Protein AF-A0AB36D1P0-F1 (afdb_monomer)

Secondary structure (DSSP, 8-state):
------------TTHHHHHHHHHHHHHHHHHHTT--HHHHHHHHTTT--S-HHHHHHHHIIIIIS----S-SSS--S---------

Organism: NCBI:txid75612

Solvent-accessible surface area (backbone atoms only — not comparable to full-atom values): 5782 Å² total; per-residue (Å²): 138,80,82,84,80,77,78,74,81,79,70,60,90,60,50,34,56,51,41,45,60,78,40,39,68,61,52,42,52,42,48,76,72,67,52,52,70,67,59,56,42,68,78,40,43,93,69,32,74,54,56,69,75,58,48,54,53,47,42,47,65,77,66,62,50,78,76,80,60,100,74,81,87,82,81,90,73,84,91,86,76,83,87,81,78,130

Radius of gyration: 21.34 Å; Cα contacts (8 Å, |Δi|>4): 32; chains: 1; bounding box: 55×31×74 Å

Structure (mmCIF, N/CA/C/O backbone):
data_AF-A0AB36D1P0-F1
#
_entry.id   AF-A0AB36D1P0-F1
#
loop_
_atom_site.group_PDB
_atom_site.id
_atom_site.type_symbol
_atom_site.label_atom_id
_atom_site.label_alt_id
_atom_site.label_comp_id
_atom_site.label_asym_id
_atom_site.label_entity_id
_atom_site.label_seq_id
_atom_site.pdbx_PDB_ins_code
_atom_site.Cartn_x
_atom_site.Cartn_y
_atom_site.Cartn_z
_atom_site.occupancy
_atom_site.B_iso_or_equiv
_atom_site.auth_seq_id
_atom_site.auth_comp_id
_atom_site.auth_asym_id
_atom_site.auth_atom_id
_atom_site.pdbx_PDB_model_num
ATOM 1 N N . MET A 1 1 ? 13.017 -24.593 -34.150 1.00 46.62 1 MET A N 1
ATOM 2 C CA . MET A 1 1 ? 12.347 -23.268 -34.138 1.00 46.62 1 MET A CA 1
ATOM 3 C C . MET A 1 1 ? 12.293 -22.853 -32.688 1.00 46.62 1 MET A C 1
ATOM 5 O O . MET A 1 1 ? 11.311 -23.085 -31.993 1.00 46.62 1 MET A O 1
ATOM 9 N N . ASP A 1 2 ? 13.442 -22.395 -32.219 1.00 41.09 2 ASP A N 1
ATOM 10 C CA . ASP A 1 2 ? 13.808 -22.367 -30.815 1.00 41.09 2 ASP A CA 1
ATOM 11 C C . ASP A 1 2 ? 13.382 -21.039 -30.186 1.00 41.09 2 ASP A C 1
ATOM 13 O O . ASP A 1 2 ? 13.527 -19.959 -30.757 1.00 41.09 2 ASP A O 1
ATOM 17 N N . THR A 1 3 ? 12.782 -21.159 -29.010 1.00 52.53 3 THR A N 1
ATOM 18 C CA . THR A 1 3 ? 12.144 -20.123 -28.198 1.00 52.53 3 THR A CA 1
ATOM 19 C C . THR A 1 3 ? 13.096 -18.987 -27.808 1.00 52.53 3 THR A C 1
ATOM 21 O O 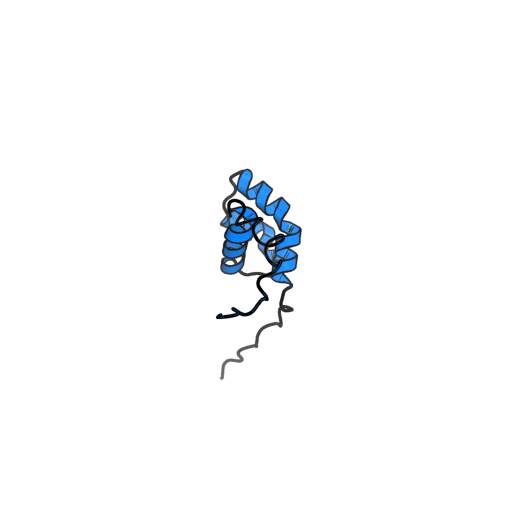. THR A 1 3 ? 13.965 -19.165 -26.953 1.00 52.53 3 THR A O 1
ATOM 24 N N . LEU A 1 4 ? 12.881 -17.784 -28.351 1.00 50.62 4 LEU A N 1
ATOM 25 C CA . LEU A 1 4 ? 13.528 -16.552 -27.885 1.00 50.62 4 LEU A CA 1
ATOM 26 C C . LEU A 1 4 ? 12.882 -16.062 -26.578 1.00 50.62 4 LEU A C 1
ATOM 28 O O . LEU A 1 4 ? 11.944 -15.269 -26.551 1.00 50.62 4 LEU A O 1
ATOM 32 N N . ASN A 1 5 ? 13.437 -16.567 -25.480 1.00 52.94 5 ASN A N 1
ATOM 33 C CA . ASN A 1 5 ? 13.337 -16.048 -24.122 1.00 52.94 5 ASN A CA 1
ATOM 34 C C . ASN A 1 5 ? 13.886 -14.605 -24.074 1.00 52.94 5 ASN A C 1
ATOM 36 O O . ASN A 1 5 ? 15.099 -14.405 -24.027 1.00 52.94 5 ASN A O 1
ATOM 40 N N . ASN A 1 6 ? 13.014 -13.594 -24.127 1.00 58.50 6 ASN A N 1
ATOM 41 C CA . ASN A 1 6 ? 13.428 -12.190 -24.038 1.00 58.50 6 ASN A CA 1
ATOM 42 C C . ASN A 1 6 ? 13.739 -11.831 -22.567 1.00 58.50 6 ASN A C 1
ATOM 44 O O . ASN A 1 6 ? 12.839 -11.894 -21.723 1.00 58.50 6 ASN A O 1
ATOM 48 N N . PRO A 1 7 ? 14.991 -11.483 -22.216 1.00 51.06 7 PRO A N 1
ATOM 49 C CA . PRO A 1 7 ? 15.382 -11.276 -20.834 1.00 51.06 7 PRO A CA 1
ATOM 50 C C . PRO A 1 7 ? 14.788 -9.972 -20.301 1.00 51.06 7 PRO A C 1
ATOM 52 O O . PRO A 1 7 ? 15.060 -8.896 -20.823 1.00 51.06 7 PRO A O 1
ATOM 55 N N . SER A 1 8 ? 14.023 -10.094 -19.213 1.00 51.69 8 SER A N 1
ATOM 56 C CA . SER A 1 8 ? 13.960 -9.137 -18.102 1.00 51.69 8 SER A CA 1
ATOM 57 C C . SER A 1 8 ? 14.225 -7.683 -18.507 1.00 51.69 8 SER A C 1
ATOM 59 O O . SER A 1 8 ? 15.350 -7.177 -18.423 1.00 51.69 8 SER A O 1
ATOM 61 N N . SER A 1 9 ? 13.162 -6.991 -18.924 1.00 51.97 9 SER A N 1
ATOM 62 C CA . SER A 1 9 ? 13.114 -5.532 -18.909 1.00 51.97 9 SER A CA 1
ATOM 63 C C . SER A 1 9 ? 13.627 -5.072 -17.548 1.00 51.97 9 SER A C 1
ATOM 65 O O . SER A 1 9 ? 12.997 -5.351 -16.527 1.00 51.97 9 SER A O 1
ATOM 67 N N . LYS A 1 10 ? 14.809 -4.449 -17.534 1.00 51.22 10 LYS A N 1
ATOM 68 C CA . LYS A 1 10 ? 15.539 -4.028 -16.337 1.00 51.22 10 LYS A CA 1
ATOM 69 C C . LYS A 1 10 ? 14.693 -3.029 -15.545 1.00 51.22 10 LYS A C 1
ATOM 71 O O . LYS A 1 10 ? 14.885 -1.821 -15.657 1.00 51.22 10 LYS A O 1
ATOM 76 N N . ALA A 1 11 ? 13.757 -3.523 -14.740 1.00 55.75 11 ALA A N 1
ATOM 77 C CA . ALA A 1 11 ? 13.096 -2.734 -13.721 1.00 55.75 11 ALA A CA 1
ATOM 78 C C . ALA A 1 11 ? 14.217 -2.192 -12.833 1.00 55.75 11 ALA A C 1
ATOM 80 O O . ALA A 1 11 ? 14.929 -2.961 -12.179 1.00 55.75 11 ALA A O 1
ATOM 81 N N . LYS A 1 12 ? 14.450 -0.875 -12.900 1.00 60.34 12 LYS A N 1
ATOM 82 C CA . LYS A 1 12 ? 15.482 -0.194 -12.114 1.00 60.34 12 LYS A CA 1
ATOM 83 C C . LYS A 1 12 ? 15.321 -0.647 -10.662 1.00 60.34 12 LYS A C 1
ATOM 85 O O . LYS A 1 12 ? 14.254 -0.459 -10.074 1.00 60.34 12 LYS A O 1
ATOM 90 N N . ARG A 1 13 ? 16.342 -1.320 -10.112 1.00 58.56 13 ARG A N 1
ATOM 91 C CA . ARG A 1 13 ? 16.295 -1.891 -8.755 1.00 58.56 13 ARG A CA 1
ATOM 92 C C . ARG A 1 13 ? 15.850 -0.791 -7.789 1.00 58.56 13 ARG A C 1
ATOM 94 O O . ARG A 1 13 ? 16.529 0.218 -7.660 1.00 58.56 13 ARG A O 1
ATOM 101 N N . GLY A 1 14 ? 14.700 -0.984 -7.144 1.00 71.12 14 GLY A N 1
ATOM 102 C CA . GLY A 1 14 ? 14.147 -0.041 -6.168 1.00 71.12 14 GLY A CA 1
ATOM 103 C C . GLY A 1 14 ? 12.977 0.824 -6.646 1.00 71.12 14 GLY A C 1
ATOM 104 O O . GLY A 1 14 ? 12.262 1.325 -5.782 1.00 71.12 14 GLY A O 1
ATOM 105 N N . GLN A 1 15 ? 12.700 0.932 -7.954 1.00 81.44 15 GLN A N 1
ATOM 106 C CA . GLN A 1 15 ? 11.598 1.769 -8.464 1.00 81.44 15 GLN A CA 1
ATOM 107 C C . GLN A 1 15 ? 10.248 1.356 -7.869 1.00 81.44 15 GLN A C 1
ATOM 109 O O . GLN A 1 15 ? 9.536 2.171 -7.298 1.00 81.44 15 GLN A O 1
ATOM 114 N N . GLY A 1 16 ? 9.967 0.054 -7.862 1.00 83.75 16 GLY A N 1
ATOM 115 C CA . GLY A 1 16 ? 8.723 -0.471 -7.314 1.00 83.75 16 GLY A CA 1
ATOM 116 C C . GLY A 1 16 ? 8.511 -0.210 -5.815 1.00 83.75 16 GLY A C 1
ATOM 117 O O . GLY A 1 16 ? 7.375 -0.143 -5.350 1.00 83.75 16 GLY A O 1
ATOM 118 N N . LYS A 1 17 ? 9.592 -0.029 -5.042 1.00 85.31 17 LYS A N 1
ATOM 119 C CA . LYS A 1 17 ? 9.496 0.379 -3.634 1.00 85.31 17 LYS A CA 1
ATOM 120 C C . LYS A 1 17 ? 9.177 1.867 -3.519 1.00 85.31 17 LYS A C 1
ATOM 122 O O . LYS A 1 17 ? 8.372 2.230 -2.672 1.00 85.31 17 LYS A O 1
ATOM 127 N N . VAL A 1 18 ? 9.794 2.707 -4.349 1.00 89.00 18 VAL A N 1
ATOM 128 C CA . VAL A 1 18 ? 9.518 4.151 -4.378 1.00 89.00 18 VAL A CA 1
ATOM 129 C C . VAL A 1 18 ? 8.065 4.394 -4.774 1.00 89.00 18 VAL A C 1
ATOM 131 O O . VAL A 1 18 ? 7.354 5.049 -4.020 1.00 89.00 18 VAL A O 1
ATOM 134 N N . ASP A 1 19 ? 7.597 3.767 -5.856 1.00 89.56 19 ASP A N 1
ATOM 135 C CA . ASP A 1 19 ? 6.210 3.877 -6.327 1.00 89.56 19 ASP A CA 1
ATOM 136 C C . ASP A 1 19 ? 5.210 3.478 -5.228 1.00 89.56 19 ASP A C 1
ATOM 138 O O . ASP A 1 19 ? 4.217 4.166 -4.984 1.00 89.56 19 ASP A O 1
ATOM 142 N N . PHE A 1 20 ? 5.501 2.387 -4.506 1.00 91.62 20 PHE A N 1
ATOM 143 C CA . PHE A 1 20 ? 4.689 1.953 -3.372 1.00 91.62 20 PHE A CA 1
ATOM 144 C C . PHE A 1 20 ? 4.672 2.988 -2.241 1.00 91.62 20 PHE A C 1
ATOM 146 O O . PHE A 1 20 ? 3.605 3.290 -1.712 1.00 91.62 20 PHE A O 1
ATOM 153 N N . LEU A 1 21 ? 5.835 3.524 -1.858 1.00 90.12 21 LEU A N 1
ATOM 154 C CA . LEU A 1 21 ? 5.940 4.493 -0.764 1.00 90.12 21 LEU A CA 1
ATOM 155 C C . LEU A 1 21 ? 5.239 5.813 -1.105 1.00 90.12 21 LEU A C 1
ATOM 157 O O . LEU A 1 21 ? 4.569 6.373 -0.244 1.00 90.12 21 LEU A O 1
ATOM 161 N N . THR A 1 22 ? 5.306 6.271 -2.357 1.00 92.50 22 THR A N 1
ATOM 162 C CA . THR A 1 22 ? 4.565 7.454 -2.825 1.00 92.50 22 THR A CA 1
ATOM 163 C C . THR A 1 22 ? 3.051 7.261 -2.720 1.00 92.50 22 THR A C 1
ATOM 165 O O . THR A 1 22 ? 2.325 8.199 -2.400 1.00 92.50 22 THR A O 1
ATOM 168 N N . LEU A 1 23 ? 2.559 6.043 -2.960 1.00 90.06 23 LEU A N 1
ATOM 169 C CA . LEU A 1 23 ? 1.133 5.719 -2.877 1.00 90.06 23 LEU A CA 1
ATOM 170 C C . LEU A 1 23 ? 0.694 5.229 -1.488 1.00 90.06 23 LEU A C 1
ATOM 172 O O . LEU A 1 23 ? -0.503 5.035 -1.275 1.00 90.06 23 LEU A O 1
ATOM 176 N N . GLN A 1 24 ? 1.615 5.056 -0.535 1.00 91.19 24 GLN A N 1
ATOM 177 C CA . GLN A 1 24 ? 1.370 4.393 0.750 1.00 91.19 24 GLN A CA 1
ATOM 178 C C . GLN A 1 24 ? 0.175 4.978 1.509 1.00 91.19 24 GLN A C 1
ATOM 180 O O . GLN A 1 24 ? -0.673 4.221 1.982 1.00 91.19 24 GLN A O 1
ATOM 185 N N . ASP A 1 25 ? 0.077 6.302 1.629 1.00 89.8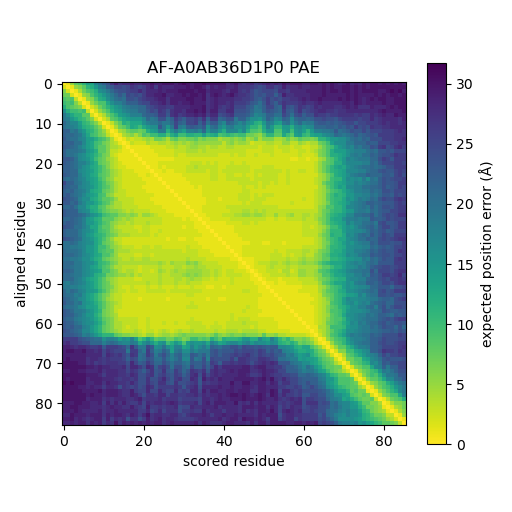8 25 ASP A N 1
ATOM 186 C CA . ASP A 1 25 ? -1.031 6.943 2.345 1.00 89.88 25 ASP A CA 1
ATOM 187 C C . ASP A 1 25 ? -2.380 6.714 1.659 1.00 89.88 25 ASP A C 1
ATOM 189 O O . ASP A 1 25 ? -3.387 6.464 2.324 1.00 89.88 25 ASP A O 1
ATOM 193 N N . THR A 1 26 ? -2.401 6.723 0.327 1.00 91.00 26 THR A N 1
ATOM 194 C CA . THR A 1 26 ? -3.603 6.418 -0.459 1.00 91.00 26 THR A CA 1
ATOM 195 C C . THR A 1 26 ? -4.010 4.958 -0.284 1.00 91.00 26 THR A C 1
ATOM 197 O O . THR A 1 26 ? -5.178 4.671 -0.024 1.00 91.00 26 THR A O 1
ATOM 200 N N . LEU A 1 27 ? -3.044 4.037 -0.342 1.00 91.06 27 LEU A N 1
ATOM 201 C CA . LEU A 1 27 ? -3.273 2.611 -0.115 1.00 91.06 27 LEU A CA 1
ATOM 202 C C . LEU A 1 27 ? -3.823 2.360 1.296 1.00 91.06 27 LEU A C 1
ATOM 204 O O . LEU A 1 27 ? -4.804 1.638 1.450 1.00 91.06 27 LEU A O 1
ATOM 208 N N . LYS A 1 28 ? -3.266 3.014 2.324 1.00 90.94 28 LYS A N 1
ATOM 209 C CA . LYS A 1 28 ? -3.769 2.924 3.706 1.00 90.94 28 LYS A CA 1
ATOM 210 C C . LYS A 1 28 ? -5.206 3.419 3.833 1.00 90.94 28 LYS A C 1
ATOM 212 O O . LYS A 1 28 ? -6.005 2.760 4.490 1.00 90.94 28 LYS A O 1
ATOM 217 N N . LYS A 1 29 ? -5.553 4.543 3.197 1.00 91.38 29 LYS A N 1
ATOM 218 C CA . LYS A 1 29 ? -6.934 5.056 3.190 1.00 91.38 29 LYS A CA 1
ATOM 219 C C . LYS A 1 29 ? -7.900 4.053 2.562 1.00 91.38 29 LYS A C 1
ATOM 221 O O . LYS A 1 29 ? -8.951 3.799 3.135 1.00 91.38 29 LYS A O 1
ATOM 226 N N . GLN A 1 30 ? -7.527 3.447 1.435 1.00 90.62 30 GLN A N 1
ATOM 227 C CA . GLN A 1 30 ? -8.370 2.457 0.760 1.00 90.62 30 GLN A CA 1
ATOM 228 C C . GLN A 1 30 ? -8.539 1.171 1.582 1.00 90.62 30 GLN A C 1
ATOM 230 O O . GLN A 1 30 ? -9.644 0.639 1.657 1.00 90.62 30 GLN A O 1
ATOM 235 N N . ILE A 1 31 ? -7.476 0.708 2.246 1.00 90.69 31 ILE A N 1
ATOM 236 C CA . ILE A 1 31 ? -7.540 -0.441 3.163 1.00 90.69 31 ILE A CA 1
ATOM 237 C C . ILE A 1 31 ? -8.470 -0.133 4.341 1.00 90.69 31 ILE A C 1
ATOM 239 O O . ILE A 1 31 ? -9.346 -0.932 4.655 1.00 90.69 31 ILE A O 1
ATOM 243 N N . ASN A 1 32 ? -8.323 1.040 4.963 1.00 88.56 32 ASN A N 1
ATOM 244 C CA . ASN A 1 32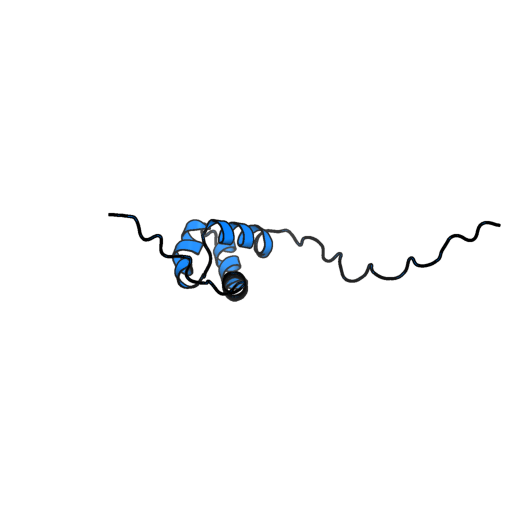 ? -9.164 1.455 6.089 1.00 88.56 32 ASN A CA 1
ATOM 245 C C . ASN A 1 32 ? -10.632 1.667 5.687 1.00 88.56 32 ASN A C 1
ATOM 247 O O . ASN A 1 32 ? -11.518 1.482 6.513 1.00 88.56 32 ASN A O 1
ATOM 251 N N . ALA A 1 33 ? -10.891 2.023 4.427 1.00 91.69 33 ALA A N 1
ATOM 252 C CA . ALA A 1 33 ? -12.237 2.101 3.862 1.00 91.69 33 ALA A CA 1
ATOM 253 C C . ALA A 1 33 ? -12.861 0.717 3.575 1.00 91.69 33 ALA A C 1
ATOM 255 O O . ALA A 1 33 ? -13.998 0.644 3.119 1.00 91.69 33 ALA A O 1
ATOM 256 N N . GLY A 1 34 ? -12.135 -0.380 3.823 1.00 92.19 34 GLY A N 1
ATOM 257 C CA . GLY A 1 34 ? -12.630 -1.746 3.650 1.00 92.19 34 GLY A CA 1
ATOM 258 C C . GLY A 1 34 ? -12.474 -2.308 2.236 1.00 92.19 34 GLY A C 1
ATOM 259 O O . GLY A 1 34 ? -13.020 -3.371 1.941 1.00 92.19 34 GLY A O 1
ATOM 260 N N . HIS A 1 35 ? -11.730 -1.644 1.344 1.00 92.50 35 HIS A N 1
ATOM 261 C CA . HIS A 1 35 ? -11.458 -2.211 0.024 1.00 92.50 35 HIS A CA 1
ATOM 262 C C . HIS A 1 35 ? -10.529 -3.428 0.122 1.00 92.50 35 HIS A C 1
ATOM 264 O O . HIS A 1 35 ? -9.536 -3.434 0.853 1.00 92.50 35 HIS A O 1
ATOM 270 N N . THR A 1 36 ? -10.816 -4.459 -0.675 1.00 93.38 36 THR A N 1
ATOM 271 C CA . THR A 1 36 ? -9.968 -5.653 -0.749 1.00 93.38 36 THR A CA 1
ATOM 272 C C . THR A 1 36 ? -8.627 -5.337 -1.414 1.00 93.38 36 THR A C 1
ATOM 274 O O . THR A 1 36 ? -8.547 -4.537 -2.348 1.00 93.38 36 THR A O 1
ATOM 277 N N . LEU A 1 37 ? -7.557 -6.014 -0.980 1.00 92.12 37 LEU A N 1
ATOM 278 C CA . LEU A 1 37 ? -6.210 -5.820 -1.537 1.00 92.12 37 LEU A CA 1
ATOM 279 C C . LEU A 1 37 ? -6.137 -6.112 -3.041 1.00 92.12 37 LEU A C 1
ATOM 281 O O . LEU A 1 37 ? -5.371 -5.466 -3.749 1.00 92.12 37 LEU A O 1
ATOM 285 N N . VAL A 1 38 ? -6.954 -7.051 -3.527 1.00 94.25 38 VAL A N 1
ATOM 286 C CA . VAL A 1 38 ? -7.068 -7.379 -4.954 1.00 94.25 38 VAL A CA 1
ATOM 287 C C . VAL A 1 38 ? -7.614 -6.188 -5.738 1.00 94.25 38 VAL A C 1
ATOM 289 O O . VAL A 1 38 ? -7.020 -5.804 -6.741 1.00 94.25 38 VAL A O 1
ATOM 292 N N . ASN A 1 39 ? -8.696 -5.563 -5.260 1.00 93.88 39 ASN A N 1
ATOM 293 C CA . ASN A 1 39 ? -9.296 -4.404 -5.921 1.00 93.88 39 ASN A CA 1
ATOM 294 C C . ASN A 1 39 ? -8.354 -3.190 -5.884 1.00 93.88 39 ASN A C 1
ATOM 296 O O . ASN A 1 39 ? -8.141 -2.518 -6.890 1.00 93.88 39 ASN A O 1
ATOM 300 N N . ILE A 1 40 ? -7.720 -2.948 -4.734 1.00 93.38 40 ILE A N 1
ATOM 301 C CA . ILE A 1 4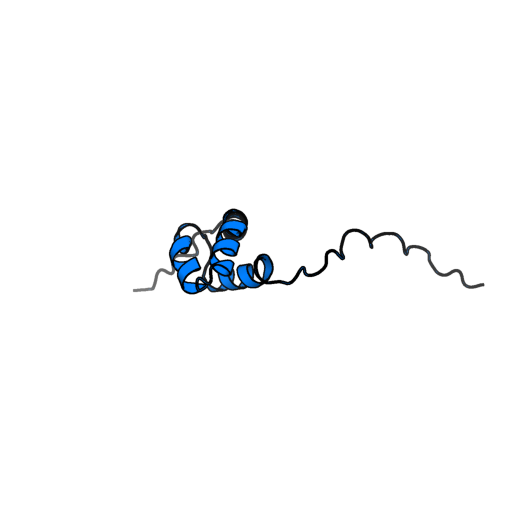0 ? -6.720 -1.884 -4.580 1.00 93.38 40 ILE A CA 1
ATOM 302 C C . ILE A 1 40 ? -5.562 -2.086 -5.562 1.00 93.38 40 ILE A C 1
ATOM 304 O O . ILE A 1 40 ? -5.154 -1.137 -6.231 1.00 93.38 40 ILE A O 1
ATOM 308 N N . TYR A 1 41 ? -5.036 -3.309 -5.668 1.00 93.44 41 TYR A N 1
ATOM 309 C CA . TYR A 1 41 ? -3.957 -3.606 -6.600 1.00 93.44 41 TYR A CA 1
ATOM 310 C C . TYR A 1 41 ? -4.409 -3.440 -8.048 1.00 93.44 41 TYR A C 1
ATOM 312 O O . TYR A 1 41 ? -3.737 -2.736 -8.786 1.00 93.44 41 TYR A O 1
ATOM 320 N N . ALA A 1 42 ? -5.556 -3.996 -8.446 1.00 92.62 42 ALA A N 1
ATOM 321 C CA . ALA A 1 42 ? -6.071 -3.876 -9.811 1.00 92.62 42 ALA A CA 1
ATOM 322 C C . ALA A 1 42 ? -6.187 -2.408 -10.264 1.00 92.62 42 ALA A C 1
ATOM 324 O O . ALA A 1 42 ? -5.746 -2.062 -11.358 1.00 92.62 42 ALA A O 1
ATOM 325 N N . ASN A 1 43 ? -6.668 -1.525 -9.382 1.00 91.69 43 ASN A N 1
ATOM 326 C CA . ASN A 1 43 ? -6.829 -0.097 -9.674 1.00 91.69 43 ASN A CA 1
ATOM 327 C C . ASN A 1 43 ? -5.507 0.691 -9.717 1.00 91.69 43 ASN A C 1
ATOM 329 O O . ASN A 1 43 ? -5.456 1.784 -10.281 1.00 91.69 43 ASN A O 1
ATOM 333 N N . ASN A 1 44 ? -4.436 0.168 -9.112 1.00 87.88 44 ASN A N 1
ATOM 334 C CA . ASN A 1 44 ? -3.140 0.846 -9.013 1.00 87.88 44 ASN A CA 1
ATOM 335 C C . ASN A 1 44 ? -2.000 0.092 -9.719 1.00 87.88 44 ASN A C 1
ATOM 337 O O . ASN A 1 44 ? -0.874 0.582 -9.724 1.00 87.88 44 ASN A O 1
ATOM 341 N N . ALA A 1 45 ? -2.266 -1.064 -10.333 1.00 86.44 45 ALA A N 1
ATOM 342 C CA . ALA A 1 45 ? -1.253 -1.948 -10.908 1.00 86.44 45 ALA A CA 1
ATOM 343 C C . ALA A 1 45 ? -0.432 -1.255 -11.999 1.00 86.44 45 ALA A C 1
ATOM 345 O O . ALA A 1 45 ? 0.775 -1.438 -12.065 1.00 86.44 45 ALA A O 1
ATOM 346 N N . SER A 1 46 ? -1.058 -0.394 -12.804 1.00 85.69 46 SER A N 1
ATOM 347 C CA . SER A 1 46 ? -0.373 0.393 -13.838 1.00 85.69 46 SER A CA 1
ATOM 348 C C . SER A 1 46 ? 0.602 1.432 -13.278 1.00 85.69 46 SER A C 1
ATOM 350 O O . SER A 1 46 ? 1.548 1.816 -13.958 1.00 85.69 46 SER A O 1
ATOM 352 N N . LYS A 1 47 ? 0.383 1.887 -12.039 1.00 85.31 47 LYS A N 1
ATOM 353 C CA . LYS A 1 47 ? 1.228 2.865 -11.333 1.00 85.31 47 LYS A CA 1
ATOM 354 C C . LYS A 1 47 ? 2.276 2.195 -10.447 1.00 85.31 47 LYS A C 1
ATOM 356 O O . LYS A 1 47 ? 3.200 2.848 -9.978 1.00 85.31 47 LYS A O 1
ATOM 361 N N . LEU A 1 48 ? 2.098 0.907 -10.177 1.00 85.56 48 LEU A N 1
ATOM 362 C CA . LEU A 1 48 ? 2.955 0.111 -9.324 1.00 85.56 48 LEU A CA 1
ATOM 363 C C . LEU A 1 48 ? 3.882 -0.722 -10.204 1.00 85.56 48 LEU A C 1
ATOM 365 O O . LEU A 1 48 ? 3.465 -1.711 -10.796 1.00 85.56 48 LEU A O 1
ATOM 369 N N . SER A 1 49 ? 5.176 -0.406 -10.205 1.00 86.81 49 SER A N 1
ATOM 370 C CA . SER A 1 49 ? 6.188 -1.233 -10.881 1.00 86.81 49 SER A CA 1
ATOM 371 C C . SER A 1 49 ? 6.505 -2.533 -10.110 1.00 86.81 49 SER A C 1
ATOM 373 O O . SER A 1 49 ? 7.662 -2.955 -10.034 1.00 86.81 49 SER A O 1
ATOM 375 N N . ILE A 1 50 ? 5.505 -3.148 -9.464 1.00 87.62 50 ILE A N 1
ATOM 376 C CA . ILE A 1 50 ? 5.627 -4.358 -8.641 1.00 87.62 50 ILE A CA 1
ATOM 377 C C . ILE A 1 50 ? 4.500 -5.354 -8.913 1.00 87.62 50 ILE A C 1
ATOM 379 O O . ILE A 1 50 ? 3.342 -4.994 -9.118 1.00 87.62 50 ILE A O 1
ATOM 383 N N . GLY A 1 51 ? 4.841 -6.639 -8.828 1.00 89.75 51 GLY A N 1
ATOM 384 C CA . GLY A 1 51 ? 3.859 -7.719 -8.850 1.00 89.75 51 GLY A CA 1
ATOM 385 C C . GLY A 1 51 ? 3.027 -7.789 -7.564 1.00 89.75 51 GLY A C 1
ATOM 386 O O . GLY A 1 51 ? 3.458 -7.342 -6.495 1.00 89.75 51 GLY A O 1
ATOM 387 N N . TYR A 1 52 ? 1.862 -8.432 -7.656 1.00 90.62 52 TYR A N 1
ATOM 388 C CA . TYR A 1 52 ? 0.904 -8.578 -6.555 1.00 90.62 52 TYR A CA 1
ATOM 389 C C . TYR A 1 52 ? 1.520 -9.171 -5.275 1.00 90.62 52 TYR A C 1
ATOM 391 O O . TYR A 1 52 ? 1.304 -8.657 -4.181 1.00 90.62 52 TYR A O 1
ATOM 399 N N . THR A 1 53 ? 2.367 -10.198 -5.394 1.00 91.50 53 THR A N 1
ATOM 400 C CA . THR A 1 53 ? 3.054 -10.811 -4.242 1.00 91.50 53 THR A CA 1
ATOM 401 C C . THR A 1 53 ? 3.955 -9.824 -3.498 1.00 91.50 53 THR A C 1
ATOM 403 O O . THR A 1 53 ? 4.084 -9.888 -2.277 1.00 91.50 53 THR A O 1
ATOM 406 N N . GLN A 1 54 ? 4.611 -8.910 -4.217 1.00 90.00 54 GLN A N 1
ATOM 407 C CA . GLN A 1 54 ? 5.468 -7.904 -3.595 1.00 90.00 54 GLN A CA 1
ATOM 408 C C . GLN A 1 54 ? 4.633 -6.775 -2.982 1.00 90.00 54 GLN A C 1
ATOM 410 O O . GLN A 1 54 ? 4.970 -6.285 -1.903 1.00 90.00 54 GLN A O 1
ATOM 415 N N . PHE A 1 55 ? 3.522 -6.422 -3.631 1.00 92.44 55 PHE A N 1
ATOM 416 C CA . PHE A 1 55 ? 2.536 -5.483 -3.111 1.00 92.44 55 PHE A CA 1
ATOM 417 C C . PHE A 1 55 ? 1.970 -5.945 -1.764 1.00 92.44 55 PHE A C 1
ATOM 419 O O . PHE A 1 55 ? 2.056 -5.201 -0.791 1.00 92.44 55 PHE A O 1
ATOM 426 N N . THR A 1 56 ? 1.479 -7.182 -1.651 1.00 92.75 56 THR A N 1
ATOM 427 C CA . THR A 1 56 ? 0.903 -7.688 -0.390 1.00 92.75 56 THR A CA 1
ATOM 428 C C . THR A 1 56 ? 1.933 -7.749 0.739 1.00 92.75 56 THR A C 1
ATOM 430 O O . THR A 1 56 ? 1.630 -7.365 1.871 1.00 92.75 56 THR A O 1
ATOM 433 N N . LYS A 1 57 ? 3.184 -8.129 0.437 1.00 91.50 57 LYS A N 1
ATOM 434 C CA . LYS A 1 57 ? 4.304 -8.052 1.395 1.00 91.50 57 LYS A CA 1
ATOM 435 C C . LYS A 1 57 ? 4.535 -6.625 1.892 1.00 91.50 57 LYS A C 1
ATOM 437 O O . LYS A 1 57 ? 4.757 -6.418 3.084 1.00 91.50 57 LYS A O 1
ATOM 442 N N . TYR A 1 58 ? 4.501 -5.640 0.998 1.00 91.94 58 TYR A N 1
ATOM 443 C CA . TYR A 1 58 ? 4.668 -4.237 1.372 1.00 91.94 58 TYR A CA 1
ATOM 444 C C . TYR A 1 58 ? 3.478 -3.701 2.161 1.00 91.94 58 TYR A C 1
ATOM 446 O O . TYR A 1 58 ? 3.691 -3.038 3.171 1.00 91.94 58 TYR A O 1
ATOM 454 N N . VAL A 1 59 ? 2.247 -4.048 1.793 1.00 91.25 59 VAL A N 1
ATOM 455 C CA . VAL A 1 59 ? 1.055 -3.696 2.574 1.00 91.25 59 VAL A CA 1
ATOM 456 C C . VAL A 1 59 ? 1.155 -4.242 3.999 1.00 91.25 59 VAL A C 1
ATOM 458 O O . VAL A 1 59 ? 1.001 -3.486 4.957 1.00 91.25 59 VAL A O 1
ATOM 461 N N . SER A 1 60 ? 1.500 -5.520 4.166 1.00 90.06 60 SER A N 1
ATOM 462 C CA . SER A 1 60 ? 1.696 -6.105 5.497 1.00 90.06 60 SER A CA 1
ATOM 463 C C . SER A 1 60 ? 2.772 -5.349 6.292 1.00 90.06 60 SER A C 1
ATOM 465 O O . SER A 1 60 ? 2.541 -4.951 7.434 1.00 90.06 60 SER A O 1
ATOM 467 N N . ARG A 1 61 ? 3.917 -5.051 5.662 1.00 88.56 61 ARG A N 1
ATOM 468 C CA . ARG A 1 61 ? 5.058 -4.385 6.309 1.00 88.56 61 ARG A CA 1
ATOM 469 C C . ARG A 1 61 ? 4.826 -2.911 6.658 1.00 88.56 61 ARG A C 1
ATOM 471 O O . ARG A 1 61 ? 5.308 -2.467 7.695 1.00 88.56 61 ARG A O 1
ATOM 478 N N . TYR A 1 62 ? 4.162 -2.148 5.792 1.00 86.81 62 TYR A N 1
ATOM 479 C CA . TYR A 1 62 ? 4.085 -0.681 5.877 1.00 86.81 62 TYR A CA 1
ATOM 480 C C . TYR A 1 62 ? 2.692 -0.150 6.238 1.00 86.81 62 TYR A C 1
ATOM 482 O O . TYR A 1 62 ? 2.573 0.973 6.734 1.00 86.81 62 TYR A O 1
ATOM 490 N N . CYS A 1 63 ? 1.637 -0.929 5.993 1.00 84.88 63 CYS A N 1
ATOM 491 C CA . CYS A 1 63 ? 0.252 -0.522 6.238 1.00 84.88 63 CYS A CA 1
ATOM 492 C C . CYS A 1 63 ? -0.378 -1.251 7.433 1.00 84.88 63 CYS A C 1
ATOM 494 O O . CYS A 1 63 ? -1.211 -0.647 8.100 1.00 84.88 63 CYS A O 1
ATOM 496 N N . MET A 1 64 ? 0.012 -2.504 7.713 1.00 78.50 64 MET A N 1
ATOM 497 C CA . MET A 1 64 ? -0.638 -3.346 8.736 1.00 78.50 64 MET A CA 1
ATOM 498 C C . MET A 1 64 ? 0.223 -3.642 9.968 1.00 78.50 64 MET A C 1
ATOM 500 O O . MET A 1 64 ? -0.326 -3.998 11.006 1.00 78.50 64 MET A O 1
ATOM 504 N N . ALA A 1 65 ? 1.550 -3.516 9.886 1.00 67.94 65 ALA A N 1
ATOM 505 C CA . ALA A 1 65 ? 2.411 -3.794 11.029 1.00 67.94 65 ALA A CA 1
ATOM 506 C C . ALA A 1 65 ? 2.089 -2.827 12.192 1.00 67.94 65 ALA A C 1
ATOM 508 O O . ALA A 1 65 ? 2.243 -1.610 12.029 1.00 67.94 65 ALA A O 1
ATOM 509 N N . PRO A 1 66 ? 1.674 -3.326 13.374 1.00 57.34 66 PRO A N 1
ATOM 510 C CA . PRO A 1 66 ? 1.499 -2.491 14.552 1.00 57.34 66 PRO A CA 1
ATOM 511 C C . PRO A 1 66 ? 2.885 -2.015 14.967 1.00 57.34 66 PRO A C 1
ATOM 513 O O . PRO A 1 66 ? 3.663 -2.823 15.461 1.00 57.34 66 PRO A O 1
ATOM 516 N N . LYS A 1 67 ? 3.210 -0.745 14.664 1.00 57.41 67 LYS A N 1
ATOM 517 C CA . LYS A 1 67 ? 4.453 -0.029 15.017 1.00 57.41 67 LYS A CA 1
ATOM 518 C C . LYS A 1 67 ? 5.561 -0.984 15.480 1.00 57.41 67 LYS A C 1
ATOM 520 O O . LYS A 1 67 ? 5.847 -1.052 16.675 1.00 57.41 67 LYS A O 1
ATOM 525 N N . TYR A 1 68 ? 6.147 -1.763 14.564 1.00 50.09 68 TYR A N 1
ATOM 526 C CA . TYR A 1 68 ? 7.272 -2.620 14.928 1.00 50.09 68 TYR A CA 1
ATOM 527 C C . TYR A 1 68 ? 8.434 -1.694 15.281 1.00 50.09 68 TYR A C 1
ATOM 529 O O . TYR A 1 68 ? 9.145 -1.203 14.412 1.00 50.09 68 TYR A O 1
ATOM 537 N N . LYS A 1 69 ? 8.535 -1.419 16.580 1.00 47.22 69 LYS A N 1
ATOM 538 C CA . LYS A 1 69 ? 9.681 -0.885 17.295 1.00 47.22 69 LYS A CA 1
ATOM 539 C C . LYS A 1 69 ? 10.255 0.411 16.712 1.00 47.22 69 LYS A C 1
ATOM 541 O O . LYS A 1 69 ? 11.222 0.409 15.962 1.00 47.22 69 LYS A O 1
ATOM 546 N N . GLN A 1 70 ? 9.795 1.529 17.272 1.00 49.91 70 GLN A N 1
ATOM 547 C CA . GLN A 1 70 ? 10.653 2.685 17.585 1.00 49.91 70 GLN A CA 1
ATOM 548 C C . GLN A 1 70 ? 11.729 2.281 18.630 1.00 49.91 70 GLN A C 1
ATOM 550 O O . GLN A 1 70 ? 11.887 2.922 19.659 1.00 49.91 70 GLN A O 1
ATOM 555 N N . VAL A 1 71 ? 12.429 1.160 18.418 1.00 51.22 71 VAL A N 1
ATOM 556 C CA . VAL A 1 71 ? 13.515 0.656 19.274 1.00 51.22 71 VAL A CA 1
ATOM 557 C C . VAL A 1 71 ? 14.736 0.433 18.393 1.00 51.22 71 VAL A C 1
ATOM 559 O O . VAL A 1 71 ? 15.270 -0.661 18.340 1.00 51.22 71 VAL A O 1
ATOM 562 N N . THR A 1 72 ? 15.147 1.454 17.643 1.00 52.59 72 THR A N 1
ATOM 563 C CA . THR A 1 72 ? 16.497 1.545 17.060 1.00 52.59 72 THR A CA 1
ATOM 564 C C . THR A 1 72 ? 16.812 3.006 16.726 1.00 52.59 72 THR A C 1
ATOM 566 O O . THR A 1 72 ? 16.941 3.3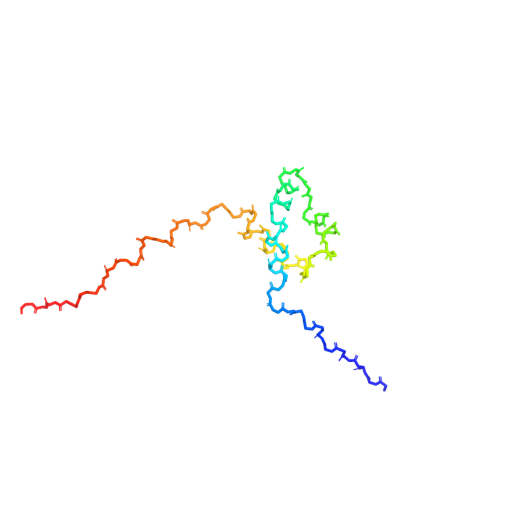65 15.561 1.00 52.59 72 THR A O 1
ATOM 569 N N . ALA A 1 73 ? 16.890 3.867 17.743 1.00 52.81 73 ALA A N 1
ATOM 570 C CA . ALA A 1 73 ? 17.600 5.154 17.653 1.00 52.81 73 ALA A CA 1
ATOM 571 C C . ALA A 1 73 ? 18.123 5.669 19.015 1.00 52.81 73 ALA A C 1
ATOM 573 O O . ALA A 1 73 ? 18.445 6.846 19.144 1.00 52.81 73 ALA A O 1
ATOM 574 N N . SER A 1 74 ? 18.216 4.816 20.048 1.00 49.34 74 SER A N 1
ATOM 575 C CA . SER A 1 74 ? 18.768 5.218 21.361 1.00 49.34 74 SER A CA 1
ATOM 576 C C . SER A 1 74 ? 19.568 4.127 22.092 1.00 49.34 74 SER A C 1
ATOM 578 O O . SER A 1 74 ? 19.871 4.286 23.266 1.00 49.34 74 SER A O 1
ATOM 580 N N . GLN A 1 75 ? 19.959 3.032 21.427 1.00 53.28 75 GLN A N 1
ATOM 581 C CA . GLN A 1 75 ? 20.837 2.002 22.012 1.00 53.28 75 GLN A CA 1
ATOM 582 C C . GLN A 1 75 ? 21.963 1.614 21.039 1.00 53.28 75 GLN A C 1
ATOM 584 O O . GLN A 1 75 ? 22.074 0.493 20.569 1.00 53.28 75 GLN A O 1
ATOM 589 N N . HIS A 1 76 ? 22.792 2.599 20.708 1.00 45.81 76 HIS A N 1
ATOM 590 C CA . HIS A 1 76 ? 24.212 2.398 20.405 1.00 45.81 76 HIS A CA 1
ATOM 591 C C . HIS A 1 76 ? 24.975 3.490 21.167 1.00 45.81 76 HIS A C 1
ATOM 593 O O . HIS A 1 76 ? 25.577 4.387 20.593 1.00 45.81 76 HIS A O 1
ATOM 599 N N . GLN A 1 77 ? 24.852 3.463 22.492 1.00 55.19 77 GLN A N 1
ATOM 600 C CA . GLN A 1 77 ? 25.730 4.173 23.412 1.00 55.19 77 GLN A CA 1
ATOM 601 C C . GLN A 1 77 ? 26.347 3.088 24.300 1.00 55.19 77 GLN A C 1
ATOM 603 O O . GLN A 1 77 ? 25.640 2.422 25.049 1.00 55.19 77 GLN A O 1
ATOM 608 N N . VAL A 1 78 ? 27.660 2.914 24.123 1.00 50.41 78 VAL A N 1
ATOM 609 C CA . VAL A 1 78 ? 28.657 2.375 25.062 1.00 50.41 78 VAL A CA 1
ATOM 610 C C . VAL A 1 78 ? 28.423 1.006 25.718 1.00 50.41 78 VAL A C 1
ATOM 612 O O . VAL A 1 78 ? 27.818 0.904 26.773 1.00 50.41 78 VAL A O 1
ATOM 615 N N . PHE A 1 79 ? 29.107 -0.014 25.187 1.00 50.25 79 PHE A N 1
ATOM 616 C CA . PHE A 1 79 ? 29.846 -0.989 26.004 1.00 50.25 79 PHE A CA 1
ATOM 617 C C . PHE A 1 79 ? 31.181 -1.310 25.318 1.00 50.25 79 PHE A C 1
ATOM 619 O O . PHE A 1 79 ? 31.369 -2.357 24.707 1.00 50.25 79 PHE A O 1
ATOM 626 N N . THR A 1 80 ? 32.117 -0.365 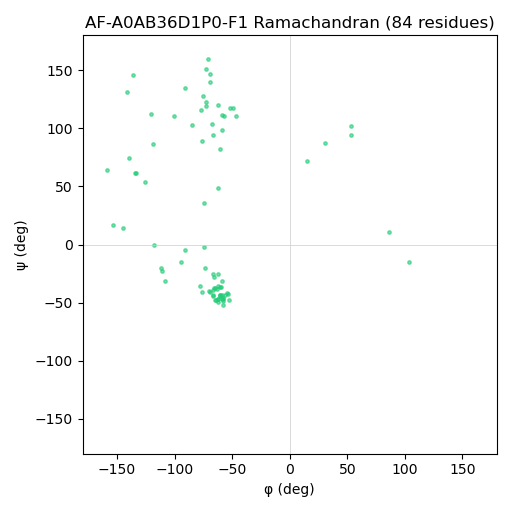25.399 1.00 61.28 80 THR A N 1
ATOM 627 C CA . THR A 1 80 ? 33.548 -0.625 25.206 1.00 61.28 80 THR A CA 1
ATOM 628 C C . THR A 1 80 ? 34.275 -0.267 26.494 1.00 61.28 80 THR A C 1
ATOM 630 O O . THR A 1 80 ? 34.775 0.844 26.634 1.00 61.28 80 THR A O 1
ATOM 633 N N . THR A 1 81 ? 34.358 -1.211 27.425 1.00 65.19 81 THR A N 1
ATOM 634 C CA . THR A 1 81 ? 35.528 -1.324 28.301 1.00 65.19 81 THR A CA 1
ATOM 635 C C . THR A 1 81 ? 35.839 -2.808 28.523 1.00 65.19 81 THR A C 1
ATOM 637 O O . THR A 1 81 ? 34.926 -3.593 28.787 1.00 65.19 81 THR A O 1
ATOM 640 N N . PRO A 1 82 ? 37.107 -3.224 28.362 1.00 64.88 82 PRO A N 1
ATOM 641 C CA . PRO A 1 82 ? 37.538 -4.591 28.625 1.00 64.88 82 PRO A CA 1
ATOM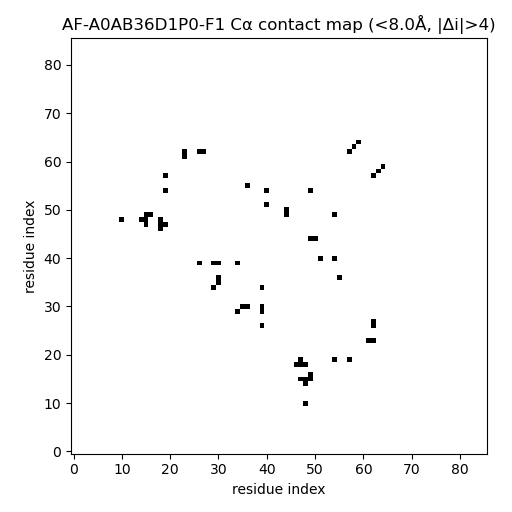 642 C C . PRO A 1 82 ? 37.581 -4.860 30.143 1.00 64.88 82 PRO A C 1
ATOM 644 O O . PRO A 1 82 ? 37.814 -3.932 30.923 1.00 64.88 82 PRO A O 1
ATOM 647 N N . PRO A 1 83 ? 37.378 -6.114 30.584 1.00 60.22 83 PRO A N 1
ATOM 648 C CA . PRO A 1 83 ? 37.368 -6.461 31.998 1.00 60.22 83 PRO A CA 1
ATOM 649 C C . PRO A 1 83 ? 38.794 -6.418 32.562 1.00 60.22 83 PRO A C 1
ATOM 651 O O . PRO A 1 83 ? 39.670 -7.162 32.124 1.00 60.22 83 PRO A O 1
ATOM 654 N N . LYS A 1 84 ? 39.028 -5.556 33.557 1.00 62.91 84 LYS A N 1
ATOM 655 C CA . LYS A 1 84 ? 40.233 -5.602 34.391 1.00 62.91 84 LYS A CA 1
ATOM 656 C C . LYS A 1 84 ? 39.989 -6.612 35.512 1.00 62.91 84 LYS A C 1
ATOM 658 O O . LYS A 1 84 ? 39.254 -6.318 36.450 1.00 62.91 84 LYS A O 1
ATOM 663 N N . HIS A 1 85 ? 40.567 -7.803 35.389 1.00 58.19 85 HIS A N 1
ATOM 664 C CA . HIS A 1 85 ? 40.748 -8.690 36.535 1.00 58.19 85 HIS A CA 1
ATOM 665 C C . HIS A 1 85 ? 41.905 -8.157 37.390 1.00 58.19 85 HIS A C 1
ATOM 667 O O . HIS A 1 85 ? 42.973 -7.897 36.843 1.00 58.19 85 HIS A O 1
ATOM 673 N N . SER A 1 86 ? 41.602 -7.996 38.685 1.00 54.84 86 SER A N 1
ATOM 674 C CA . SER A 1 86 ? 42.469 -7.916 39.876 1.00 54.84 86 SER A CA 1
ATOM 675 C C . SER A 1 86 ? 43.767 -7.112 39.791 1.00 54.84 86 SER A C 1
ATOM 677 O O . SER A 1 86 ? 44.742 -7.582 39.174 1.00 54.84 86 SER A O 1
#

Mean predicted aligned error: 13.87 Å

Sequence (86 aa):
MDTLNNPSSKAKRGQGKVDFLTLQDTLKKQINAGHTLVNIYANNASKLSIGYTQFTKYVSRYCMAPKYKQVTASQHQVFTTPPKHS

InterPro domains:
  IPR035225 Protein of unknown function DUF5338 [PF17273] (10-62)

pLDDT: mean 75.09, std 17.89, range [41.09, 94.25]

Foldseek 3Di:
DDDDPDDDPCPPVCPLVVLCVVCVVVLLVCVVVVDDLVVVCVVCVVSGPDDSVVNVVCCCVRRPPPPPDPPPDPPPDDDDDDDDDD

=== Feature glossary ===
The record interleaves many kinds of information about one protein. Here is each kind framed as the question it answers.

Q: What does the local fold look like, residue by residue?
A: The Foldseek 3Di string encodes local tertiary geometry as a 20-letter alphabet — one character per residue — derived from the relative positions of nearby Cα atoms. Unlike the amino-acid sequence, 3Di is a direct function of the 3D structure, so two proteins with the same fold have similar 3Di strings even at low sequence identity.

Q: Which residues are in helices, strands, or loops?
A: The SS8 string is DSSP's per-residue secondary-structure call. α-helix (H) means an i→i+4 H-bond ladder; β-strand (E) means the residue participates in a β-sheet; 3₁₀ (G) and π (I) are tighter and wider helices; T/S are turns/bends; '-' is loop.

Q: How big and how compact is the whole molecule?
A: Radius of gyration (Rg) is the root-mean-square distance of Cα atoms from their centroid — a single number for overall size and compactness. A globular domain of N residues has Rg ≈ 2.2·N^0.38 Å; an extended or disordered chain has a much larger Rg. The Cα contact count is the number of residue pairs whose Cα atoms are within 8 Å and are more than four positions apart in sequence — a standard proxy for tertiary packing density. T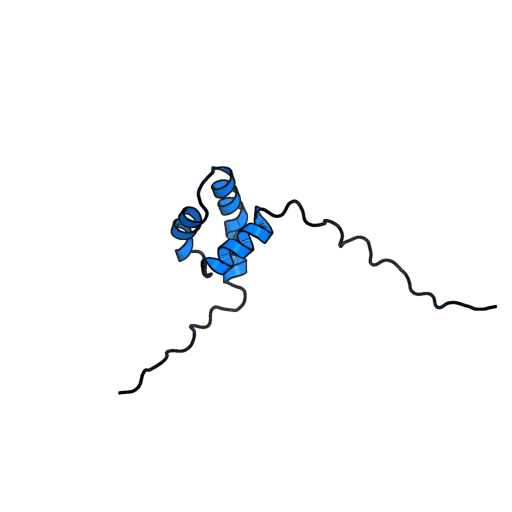he bounding box is the smallest axis-aligned box enclosing all Cα atoms.

Q: Where is each backbone atom in 3D?
A: Structure coordinates are given as an mmCIF _atom_site loop: one row per atom with element, residue name, chain id, sequence number, and x/y/z position in Å. Only the four main-chain atoms per residue are included here; side chains are omitted to keep the record compact.

Q: What is the amino-acid chain?
A: Primary structure: the covalent order of the twenty standard amino acids along the backbone. Two proteins with the same sequence will (almost always) fold to the same structure; two with 30% identity often share a fold but not the details.

Q: What if only a Cα trace is available?
A: Three-state secondary structure (P-SEA) collapses the eight DSSP classes into helix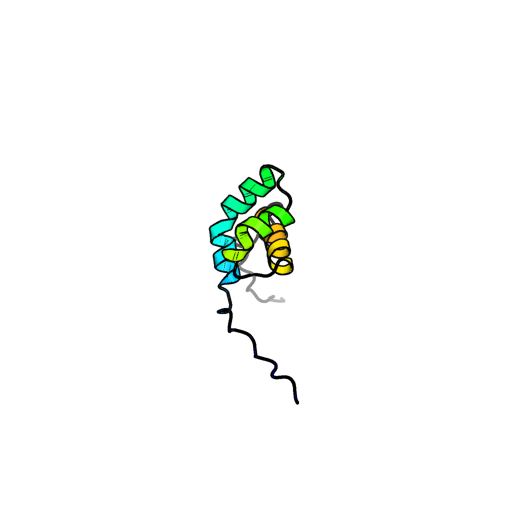 (a), strand (b), and coil (c). P-SEA assigns these from Cα geometry alone — distances and angles — without requiring backbone oxygens, so it works on any Cα trace.

Q: What family and function is it annotated with?
A: Database cross-references. InterPro integrates a dozen domain/family signature databases into unified entries with residue-range hits. GO terms attach function/process/location labels with evidence codes. CATH codes position the fold in a four-level structural taxonomy. Organism is the NCBI-taxonomy species name.

Q: How confident is the AlphaFold model at each residue?
A: pLDDT is the predicted lDDT-Cα score: AlphaFold's confidence that the local environment of each residue (all inter-atomic distances within 15 Å) is correctly placed. It is a per-residue number between 0 and 100, with higher meaning more reliable.

Q: How mobile is each atom in the crystal?
A: B-factor (Debye–Waller factor) reflects atomic displacement in the crystal lattice. It is an experimental observable (units Å²), not a prediction; low values mean the atom is pinned down, high values mean it moves or is heterogeneous across the crystal.

Q: Which residues are buried vs exposed?
A: SASA measures how much of the protein is reachable by solvent. It is computed by rolling a water-sized probe over the atomic surface and summing the exposed area (Å²). Per-residue SASA distinguishes core (buried, low SASA) from surface (exposed, high SASA) residues; total SASA is a whole-molecule size measure.

Q: What do the diagnostic plots show?
A: Plot images: a contact map (which residues are close in 3D, as an N×N binary image), a Ramachandran scatter (backbone torsion angles, revealing secondary-structure composition at a glance), and — for AlphaFold structures — a PAE heatmap (pairwise prediction confidence).

Q: What known structures does this most resemble?
A: The Foldseek neighbor list gives the closest experimentally determined structures in the PDB, ranked by structural alignment. TM-score near 1 means near-identical fold; near 0.3 means only rough topology match. This is how one finds what a novel AlphaFold prediction most resembles in the solved-structure universe.

Q: Are the domains correctly placed relative to each other?
A: Predicted aligned error is AlphaFold's pairwise confidence. Unlike pLDDT (per-residue), PAE is per-residue-pair and captures whether two parts of the structure are correctly placed relative to each other. Units are ångströms of expected positional error.

Q: What do the rendered images show?
A: Structure images are PyMOL renders from six orthogonal camera directions. Cartoon representation draws helices as coils and strands as arrows; sticks shows the backbone as bonds; surface shows the solvent-excluded envelope. Rainbow coloring maps sequence position to hue (blue→red, N→C); chain coloring assigns a distinct color per polypeptide.

Q: What are the backbone torsion angles?
A: φ (phi) and ψ (psi) are the two rotatable backbone dihedrals per residue: φ is the C(i-1)–N–Cα–C torsion, ψ is the N–Cα–C–N(i+1) torsion, both in degrees on (−180°, 180°]. α-helical residues cluster near (−60°, −45°); β-strand residues near (−120°, +130°). A Ramachandran plot is simply a scatter of (φ, ψ) for every residue.